Protein AF-0000000078759527 (afdb_homodimer)

Nearest PDB structures (foldseek):
  2khe-assembly1_A  TM=7.557E-01  e=1.040E-05  Thermus thermophilus HB8
  3g5o-assembly1_B  TM=8.521E-01  e=9.302E-03  Mycobacterium tuberculosis H37Rv
  8otz-assembly1_B8  TM=3.610E-01  e=2.866E+00  Bos taurus
  8elf-assembly1_A  TM=4.635E-01  e=6.814E+00  Arabidopsis thaliana
  2khe-assembly1_A  TM=7.558E-01  e=1.275E-05  Thermus thermophilus HB8

Structure (mmCIF, N/CA/C/O backbone):
data_AF-0000000078759527-model_v1
#
loop_
_entity.id
_entity.type
_entity.pdbx_description
1 polymer 'Plasmid stabilization system protein'
#
loop_
_atom_site.group_PDB
_atom_site.id
_atom_site.type_symbol
_atom_site.label_atom_id
_atom_site.label_alt_id
_atom_site.label_comp_id
_atom_site.label_asym_id
_atom_site.label_entity_id
_atom_site.label_seq_id
_atom_site.pdbx_PDB_ins_code
_atom_site.Cartn_x
_atom_site.Cartn_y
_atom_site.Cartn_z
_atom_site.occupancy
_atom_site.B_iso_or_equiv
_atom_site.auth_seq_id
_atom_site.auth_comp_id
_atom_site.auth_asym_id
_atom_site.auth_atom_id
_atom_site.pdbx_PDB_model_num
ATOM 1 N N . MET A 1 1 ? -8.492 1.687 -7.555 1 51.25 1 MET A N 1
ATOM 2 C CA . MET A 1 1 ? -7.625 0.967 -6.629 1 51.25 1 MET A CA 1
ATOM 3 C C . MET A 1 1 ? -6.453 0.326 -7.367 1 51.25 1 MET A C 1
ATOM 5 O O . MET A 1 1 ? -6.652 -0.406 -8.336 1 51.25 1 MET A O 1
ATOM 9 N N . ASN A 1 2 ? -5.312 1.128 -7.531 1 60.12 2 ASN A N 1
ATOM 10 C CA . ASN A 1 2 ? -4.188 0.626 -8.312 1 60.12 2 ASN A CA 1
ATOM 11 C C . ASN A 1 2 ? -3.469 -0.511 -7.598 1 60.12 2 ASN A C 1
ATOM 13 O O . ASN A 1 2 ? -3.289 -0.467 -6.379 1 60.12 2 ASN A O 1
ATOM 17 N N . TYR A 1 3 ? -3.523 -1.703 -8.164 1 71.75 3 TYR A N 1
ATOM 18 C CA . TYR A 1 3 ? -2.822 -2.865 -7.629 1 71.75 3 TYR A CA 1
ATOM 19 C C . TYR A 1 3 ? -1.439 -3.004 -8.25 1 71.75 3 TYR A C 1
ATOM 21 O O . TYR A 1 3 ? -1.267 -2.764 -9.453 1 71.75 3 TYR A O 1
ATOM 29 N N . LYS A 1 4 ? -0.529 -3.09 -7.344 1 81.75 4 LYS A N 1
ATOM 30 C CA . LYS A 1 4 ? 0.856 -3.289 -7.758 1 81.75 4 LYS A CA 1
ATOM 31 C C . LYS A 1 4 ? 1.274 -4.746 -7.602 1 81.75 4 LYS A C 1
ATOM 33 O O . LYS A 1 4 ? 1.093 -5.34 -6.535 1 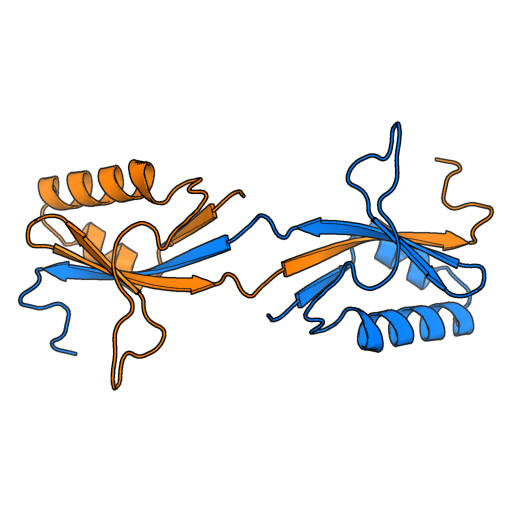81.75 4 LYS A O 1
ATOM 38 N N . VAL A 1 5 ? 1.798 -5.352 -8.68 1 91.12 5 VAL A N 1
ATOM 39 C CA . VAL A 1 5 ? 2.279 -6.727 -8.641 1 91.12 5 VAL A CA 1
ATOM 40 C C . VAL A 1 5 ? 3.797 -6.738 -8.469 1 91.12 5 VAL A C 1
ATOM 42 O O . VAL A 1 5 ? 4.516 -6.078 -9.219 1 91.12 5 VAL A O 1
ATOM 45 N N . ILE A 1 6 ? 4.234 -7.445 -7.469 1 92.06 6 ILE A N 1
ATOM 46 C CA . ILE A 1 6 ? 5.664 -7.59 -7.211 1 92.06 6 ILE A CA 1
ATOM 47 C C . ILE A 1 6 ? 6.066 -9.055 -7.328 1 92.06 6 ILE A C 1
ATOM 49 O O . ILE A 1 6 ? 5.477 -9.922 -6.676 1 92.06 6 ILE A O 1
ATOM 53 N N . TYR A 1 7 ? 7.121 -9.32 -8.203 1 96.31 7 TYR A N 1
ATOM 54 C CA . TYR A 1 7 ? 7.684 -10.664 -8.297 1 96.31 7 TYR A CA 1
ATOM 55 C C . TYR A 1 7 ? 8.844 -10.844 -7.328 1 96.31 7 TYR A C 1
ATOM 57 O O . TYR A 1 7 ? 9.883 -10.188 -7.465 1 96.31 7 TYR A O 1
ATOM 65 N N . MET A 1 8 ? 8.648 -11.688 -6.398 1 96.31 8 MET A N 1
ATOM 66 C CA . MET A 1 8 ? 9.734 -11.984 -5.473 1 96.31 8 MET A CA 1
ATOM 67 C C . MET A 1 8 ? 10.852 -12.758 -6.168 1 96.31 8 MET A C 1
ATOM 69 O O . MET A 1 8 ? 10.633 -13.344 -7.23 1 96.31 8 MET A O 1
ATOM 73 N N . PRO A 1 9 ? 12.047 -12.734 -5.633 1 96.56 9 PRO A N 1
ATOM 74 C CA . PRO A 1 9 ? 13.203 -13.328 -6.297 1 96.56 9 PRO A CA 1
ATOM 75 C C . PRO A 1 9 ? 12.977 -14.789 -6.684 1 96.56 9 PRO A C 1
ATOM 77 O O . PRO A 1 9 ? 13.328 -15.195 -7.793 1 96.56 9 PRO A O 1
ATOM 80 N N . GLN A 1 10 ? 12.375 -15.555 -5.895 1 96.75 10 GLN A N 1
ATOM 81 C CA . GLN A 1 10 ? 12.148 -16.969 -6.191 1 96.75 10 GLN A CA 1
ATOM 82 C C . GLN A 1 10 ? 11.203 -17.125 -7.379 1 96.75 10 GLN A C 1
ATOM 84 O O . GLN A 1 10 ? 11.445 -17.953 -8.258 1 96.75 10 GLN A O 1
ATOM 89 N N . ALA A 1 11 ? 10.18 -16.391 -7.352 1 97.5 11 ALA A N 1
ATOM 90 C CA . ALA A 1 11 ? 9.227 -16.438 -8.453 1 97.5 11 ALA A CA 1
ATOM 91 C C . ALA A 1 11 ? 9.883 -16.047 -9.773 1 97.5 11 ALA A C 1
ATOM 93 O O . ALA A 1 11 ? 9.602 -16.641 -10.82 1 97.5 11 ALA A O 1
ATOM 94 N N . GLN A 1 12 ? 10.727 -15.016 -9.672 1 97.06 12 GLN A N 1
ATOM 95 C CA . GLN A 1 12 ? 11.453 -14.594 -10.867 1 97.06 12 GLN A CA 1
ATOM 96 C C . GLN A 1 12 ? 12.328 -15.719 -11.414 1 97.06 12 GLN A C 1
ATOM 98 O O . GLN A 1 12 ? 12.352 -15.961 -12.617 1 97.06 12 GLN A O 1
ATOM 103 N N . LYS A 1 13 ? 13.016 -16.328 -10.555 1 97.19 13 LYS A N 1
ATOM 104 C CA . LYS A 1 13 ? 13.875 -17.438 -10.938 1 97.19 13 LYS A CA 1
ATOM 105 C C . LYS A 1 13 ? 13.062 -18.562 -11.57 1 97.19 13 LYS A C 1
ATOM 107 O O . LYS A 1 13 ? 13.469 -19.156 -12.578 1 97.19 13 LYS A O 1
ATOM 112 N N . GLN A 1 14 ? 11.945 -18.891 -11.023 1 97.19 14 GLN A N 1
ATOM 113 C CA . GLN A 1 14 ? 11.078 -19.953 -11.516 1 97.19 14 GLN A CA 1
ATOM 114 C C . GLN A 1 14 ? 10.562 -19.641 -12.922 1 97.19 14 GLN A C 1
ATOM 116 O O . GLN A 1 14 ? 10.539 -20.516 -13.781 1 97.19 14 GLN A O 1
ATOM 121 N N . LEU A 1 15 ? 10.25 -18.406 -13.125 1 96.62 15 LEU A N 1
ATOM 122 C CA . LEU A 1 15 ? 9.781 -17.984 -14.438 1 96.62 15 LEU A CA 1
ATOM 123 C C . LEU A 1 15 ? 10.883 -18.109 -15.484 1 96.62 15 LEU A C 1
ATOM 125 O O . LEU A 1 15 ? 10.625 -18.5 -16.625 1 96.62 15 LEU A O 1
ATOM 129 N N . LYS A 1 16 ? 12.023 -17.797 -15.078 1 96 16 LYS A N 1
ATOM 130 C CA . LYS A 1 16 ? 13.172 -17.844 -15.984 1 96 16 LYS A CA 1
ATOM 131 C C . LYS A 1 16 ? 13.508 -19.281 -16.375 1 96 16 LYS A C 1
ATOM 133 O O . LYS A 1 16 ? 13.961 -19.531 -17.5 1 96 16 LYS A O 1
ATOM 138 N N . LYS A 1 17 ? 13.234 -20.172 -15.523 1 96.38 17 LYS A N 1
ATOM 139 C CA . LYS A 1 17 ? 13.664 -21.562 -15.711 1 96.38 17 LYS A CA 1
ATOM 140 C C . LYS A 1 17 ? 12.57 -22.391 -16.406 1 96.38 17 LYS A C 1
ATOM 142 O O . LYS A 1 17 ? 12.859 -23.422 -17 1 96.38 17 LYS A O 1
ATOM 147 N N . MET A 1 18 ? 11.438 -21.938 -16.359 1 95.69 18 MET A N 1
ATOM 148 C CA . MET A 1 18 ? 10.328 -22.734 -16.859 1 95.69 18 MET A CA 1
ATOM 149 C C . MET A 1 18 ? 10.219 -22.641 -18.375 1 95.69 18 MET A C 1
ATOM 151 O O . MET A 1 18 ? 10.93 -21.844 -19 1 95.69 18 MET A O 1
ATOM 155 N N . ASP A 1 19 ? 9.336 -23.484 -18.969 1 95.44 19 ASP A N 1
ATOM 156 C CA . ASP A 1 19 ? 9.062 -23.438 -20.406 1 95.44 19 ASP A CA 1
ATOM 157 C C . ASP A 1 19 ? 8.656 -22.031 -20.844 1 95.44 19 ASP A C 1
ATOM 159 O O . ASP A 1 19 ? 7.773 -21.422 -20.25 1 95.44 19 ASP A O 1
ATOM 163 N N . ARG A 1 20 ? 9.305 -21.562 -21.875 1 96 20 ARG A N 1
ATOM 164 C CA . ARG A 1 20 ? 9.141 -20.188 -22.312 1 96 20 ARG A CA 1
ATOM 165 C C . ARG A 1 20 ? 7.688 -19.891 -22.672 1 96 20 ARG A C 1
ATOM 167 O O . ARG A 1 20 ? 7.176 -18.812 -22.375 1 96 20 ARG A O 1
ATOM 174 N N . ASN A 1 21 ? 7.094 -20.812 -23.344 1 96.56 21 ASN A N 1
ATOM 175 C CA . ASN A 1 21 ? 5.703 -20.625 -23.734 1 96.56 21 ASN A CA 1
ATOM 176 C C . ASN A 1 21 ? 4.785 -20.547 -22.516 1 96.56 21 ASN A C 1
ATOM 178 O O . ASN A 1 21 ? 3.885 -19.703 -22.469 1 96.56 21 ASN A O 1
ATOM 182 N N . GLN A 1 22 ? 5.008 -21.375 -21.578 1 96.19 22 GLN A N 1
ATOM 183 C CA . GLN A 1 22 ? 4.211 -21.359 -20.344 1 96.19 22 GLN A CA 1
ATOM 184 C C . GLN A 1 22 ? 4.441 -20.078 -19.547 1 96.19 22 GLN A C 1
ATOM 186 O O . GLN A 1 22 ? 3.496 -19.484 -19.016 1 96.19 22 GLN A O 1
ATOM 191 N N . ALA A 1 23 ? 5.699 -19.688 -19.438 1 97.5 23 ALA A N 1
ATOM 192 C CA . ALA A 1 23 ? 6.027 -18.438 -18.766 1 97.5 23 ALA A CA 1
ATOM 193 C C . ALA A 1 23 ? 5.273 -17.266 -19.375 1 97.5 23 ALA A C 1
ATOM 195 O O . ALA A 1 23 ? 4.738 -16.422 -18.656 1 97.5 23 ALA A O 1
ATOM 196 N N . LYS A 1 24 ? 5.234 -17.234 -20.688 1 97.5 24 LYS A N 1
ATOM 197 C CA . LYS A 1 24 ? 4.535 -16.172 -21.406 1 97.5 24 LYS A CA 1
ATOM 198 C C . LYS A 1 24 ? 3.049 -16.156 -21.062 1 97.5 24 LYS A C 1
ATOM 200 O O . LYS A 1 24 ? 2.463 -15.102 -20.844 1 97.5 24 LYS A O 1
ATOM 205 N N . ILE A 1 25 ? 2.508 -17.25 -21.047 1 97.19 25 ILE A N 1
ATOM 206 C CA . ILE A 1 25 ? 1.089 -17.391 -20.73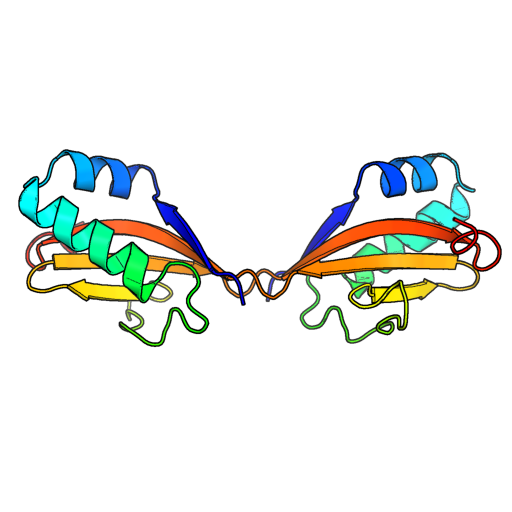4 1 97.19 25 ILE A CA 1
ATOM 207 C C . ILE A 1 25 ? 0.821 -16.891 -19.328 1 97.19 25 ILE A C 1
ATOM 209 O O . ILE A 1 25 ? -0.127 -16.125 -19.094 1 97.19 25 ILE A O 1
ATOM 213 N N . ILE A 1 26 ? 1.634 -17.281 -18.422 1 97.5 26 ILE A N 1
ATOM 214 C CA . ILE A 1 26 ? 1.473 -16.938 -17.016 1 97.5 26 ILE A CA 1
ATOM 215 C C . ILE A 1 26 ? 1.63 -15.43 -16.828 1 97.5 26 ILE A C 1
ATOM 217 O O . ILE A 1 26 ? 0.808 -14.797 -16.172 1 97.5 26 ILE A O 1
ATOM 221 N N . VAL A 1 27 ? 2.662 -14.859 -17.422 1 97 27 VAL A N 1
ATOM 222 C CA . VAL A 1 27 ? 2.904 -13.422 -17.312 1 97 27 VAL A CA 1
ATOM 223 C C . VAL A 1 27 ? 1.748 -12.656 -17.938 1 97 27 VAL A C 1
ATOM 225 O O . VAL A 1 27 ? 1.297 -11.641 -17.391 1 97 27 VAL A O 1
ATOM 228 N N . ALA A 1 28 ? 1.237 -13.141 -19.047 1 97.06 28 ALA A N 1
ATOM 229 C CA . ALA A 1 28 ? 0.092 -12.516 -19.703 1 97.06 28 ALA A CA 1
ATOM 230 C C . ALA A 1 28 ? -1.145 -12.555 -18.812 1 97.06 28 ALA A C 1
ATOM 232 O O . ALA A 1 28 ? -1.89 -11.578 -18.734 1 97.06 28 ALA A O 1
ATOM 233 N N . TRP A 1 29 ? -1.345 -13.594 -18.219 1 96.62 29 TRP A N 1
ATOM 234 C CA . TRP A 1 29 ? -2.473 -13.742 -17.312 1 96.62 29 TRP A CA 1
ATOM 235 C C . TRP A 1 29 ? -2.373 -12.758 -16.141 1 96.62 29 TRP A C 1
ATOM 237 O O . TRP A 1 29 ? -3.363 -12.125 -15.773 1 96.62 29 TRP A O 1
ATOM 247 N N . ILE A 1 30 ? -1.235 -12.703 -15.516 1 95.12 30 ILE A N 1
ATOM 248 C CA . ILE A 1 30 ? -0.989 -11.805 -14.391 1 95.12 30 ILE A CA 1
ATOM 249 C C . ILE A 1 30 ? -1.29 -10.367 -14.805 1 95.12 30 ILE A C 1
ATOM 251 O O . ILE A 1 30 ? -1.993 -9.648 -14.094 1 95.12 30 ILE A O 1
ATOM 255 N N . ARG A 1 31 ? -0.771 -10 -15.938 1 93.25 31 ARG A N 1
ATOM 256 C CA . ARG A 1 31 ? -0.975 -8.648 -16.438 1 93.25 31 ARG A CA 1
ATOM 257 C C . ARG A 1 31 ? -2.457 -8.359 -16.656 1 93.25 31 ARG A C 1
ATOM 259 O O . ARG A 1 31 ? -2.949 -7.293 -16.297 1 93.25 31 ARG A O 1
ATOM 266 N N . LYS A 1 32 ? -3.125 -9.266 -17.125 1 93.12 32 LYS A N 1
ATOM 267 C CA . LYS A 1 32 ? -4.531 -9.094 -17.484 1 93.12 32 LYS A CA 1
ATOM 268 C C . LYS A 1 32 ? -5.414 -9.07 -16.234 1 93.12 32 LYS A C 1
ATOM 270 O O . LYS A 1 32 ? -6.359 -8.281 -16.156 1 93.12 32 LYS A O 1
ATOM 275 N N . ASN A 1 33 ? -5.031 -9.938 -15.289 1 92.19 33 ASN A N 1
ATOM 276 C CA .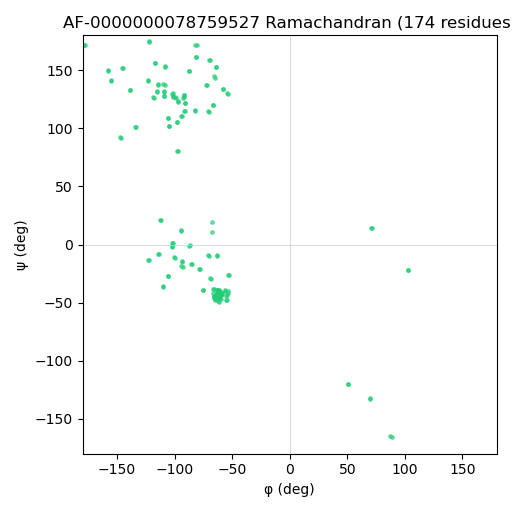 ASN A 1 33 ? -5.996 -10.18 -14.219 1 92.19 33 ASN A CA 1
ATOM 277 C C . ASN A 1 33 ? -5.578 -9.5 -12.922 1 92.19 33 ASN A C 1
ATOM 279 O O . ASN A 1 33 ? -6.414 -9.258 -12.047 1 92.19 33 ASN A O 1
ATOM 283 N N . LEU A 1 34 ? -4.285 -9.281 -12.719 1 90 34 LEU A N 1
ATOM 284 C CA . LEU A 1 34 ? -3.826 -8.781 -11.43 1 90 34 LEU A CA 1
ATOM 285 C C . LEU A 1 34 ? -3.344 -7.34 -11.531 1 90 34 LEU A C 1
ATOM 287 O O . LEU A 1 34 ? -3.496 -6.559 -10.594 1 90 34 LEU A O 1
ATOM 291 N N . GLU A 1 35 ? -2.746 -7.078 -12.633 1 85 35 GLU A N 1
ATOM 292 C CA . GLU A 1 35 ? -2.289 -5.699 -12.789 1 85 35 GLU A CA 1
ATOM 293 C C . GLU A 1 35 ? -3.467 -4.734 -12.891 1 85 35 GLU A C 1
ATOM 295 O O . GLU A 1 35 ? -4.387 -4.953 -13.68 1 85 35 GLU A O 1
ATOM 300 N N . ASN A 1 36 ? -3.568 -3.773 -11.977 1 77.94 36 ASN A N 1
ATOM 301 C CA . ASN A 1 36 ? -4.57 -2.713 -11.922 1 77.94 36 ASN A CA 1
ATOM 302 C C . ASN A 1 36 ? -5.949 -3.26 -11.562 1 77.94 36 ASN A C 1
ATOM 304 O O . ASN A 1 36 ? -6.969 -2.65 -11.898 1 77.94 36 ASN A O 1
ATOM 308 N N . THR A 1 37 ? -5.898 -4.457 -11.094 1 80.06 37 THR A N 1
ATOM 309 C CA . THR A 1 37 ? -7.172 -5.027 -10.664 1 80.06 37 THR A CA 1
ATOM 310 C C . THR A 1 37 ? -7.75 -4.246 -9.492 1 80.06 37 THR A C 1
ATOM 312 O O . THR A 1 37 ? -7.012 -3.6 -8.742 1 80.06 37 THR A O 1
ATOM 315 N N . THR A 1 38 ? -9.117 -4.281 -9.367 1 73.88 38 THR A N 1
ATOM 316 C CA . THR A 1 38 ? -9.789 -3.66 -8.234 1 73.88 38 THR A CA 1
ATOM 317 C C . THR A 1 38 ? -10.023 -4.676 -7.121 1 73.88 38 THR A C 1
ATOM 319 O O . THR A 1 38 ? -10.336 -4.305 -5.988 1 73.88 38 THR A O 1
ATOM 322 N N . ASP A 1 39 ? -9.859 -6.008 -7.531 1 82.38 39 ASP A N 1
ATOM 323 C CA . ASP A 1 39 ? -10.07 -7.09 -6.578 1 82.38 39 ASP A CA 1
ATOM 324 C C . ASP A 1 39 ? -9.141 -8.266 -6.867 1 82.38 39 ASP A C 1
ATOM 326 O O . ASP A 1 39 ? -9.484 -9.164 -7.641 1 82.38 39 ASP A O 1
ATOM 330 N N . PRO A 1 40 ? -7.98 -8.195 -6.184 1 87.56 40 PRO A N 1
ATOM 331 C CA . PRO A 1 40 ? -7.035 -9.297 -6.414 1 87.56 40 PRO A CA 1
ATOM 332 C C . PRO A 1 40 ? -7.586 -10.648 -5.973 1 87.56 40 PRO A C 1
ATOM 334 O O . PRO A 1 40 ? -7.016 -11.688 -6.309 1 87.56 40 PRO A O 1
ATOM 337 N N . ARG A 1 41 ? -8.719 -10.625 -5.273 1 90.31 41 ARG A N 1
ATOM 338 C CA . ARG A 1 41 ? -9.266 -11.867 -4.742 1 90.31 41 ARG A CA 1
ATOM 339 C C . ARG A 1 41 ? -10.422 -12.367 -5.605 1 90.31 41 ARG A C 1
ATOM 341 O O . ARG A 1 41 ? -11.047 -13.383 -5.289 1 90.31 41 ARG A O 1
ATOM 348 N N . GLN A 1 42 ? -10.633 -11.578 -6.645 1 89.69 42 GLN A N 1
ATOM 349 C CA . GLN A 1 42 ? -11.672 -11.992 -7.578 1 89.69 42 GLN A CA 1
ATOM 350 C C . GLN A 1 42 ? -11.406 -13.398 -8.117 1 89.69 42 GLN A C 1
ATOM 352 O O . GLN A 1 42 ? -12.336 -14.172 -8.336 1 89.69 42 GLN A O 1
ATOM 357 N N . HIS A 1 43 ? -10.117 -13.547 -8.352 1 92.19 43 HIS A N 1
ATOM 358 C CA . HIS A 1 43 ? -9.68 -14.867 -8.797 1 92.19 43 HIS A CA 1
ATOM 359 C C . HIS A 1 43 ? -8.898 -15.594 -7.711 1 92.19 43 HIS A C 1
ATOM 361 O O . HIS A 1 43 ? -8.406 -14.961 -6.77 1 92.19 43 HIS A O 1
ATOM 367 N N . GLY A 1 44 ? -8.93 -16.844 -7.77 1 94.81 44 GLY A N 1
ATOM 368 C CA . GLY A 1 44 ? -8.102 -17.641 -6.871 1 94.81 44 GLY A CA 1
ATOM 369 C C . GLY A 1 44 ? -8.773 -17.922 -5.539 1 94.81 44 GLY A C 1
ATOM 370 O O . GLY A 1 44 ? -10 -17.797 -5.418 1 94.81 44 GLY A O 1
ATOM 371 N N . LYS A 1 45 ? -7.961 -18.359 -4.613 1 96.25 45 LYS A N 1
ATOM 372 C CA . LYS A 1 45 ? -8.477 -18.719 -3.297 1 96.25 45 LYS A CA 1
ATOM 373 C C . LYS A 1 45 ? -7.371 -18.672 -2.242 1 96.25 45 LYS A C 1
ATOM 375 O O . LYS A 1 45 ? -6.215 -18.984 -2.529 1 96.25 45 LYS A O 1
ATOM 380 N N . GLY A 1 46 ? -7.883 -18.344 -1.042 1 95.88 46 GLY A N 1
ATOM 381 C CA . GLY A 1 46 ? -6.969 -18.406 0.087 1 95.88 46 GLY A CA 1
ATOM 382 C C . GLY A 1 46 ? -6.617 -19.828 0.49 1 95.88 46 GLY A C 1
ATOM 383 O O . GLY A 1 46 ? -7.48 -20.719 0.493 1 95.88 46 GLY A O 1
ATOM 384 N N . LEU A 1 47 ? -5.371 -19.969 0.744 1 95.38 47 LEU A N 1
ATOM 385 C CA . LEU A 1 47 ? -4.934 -21.281 1.185 1 95.38 47 LEU A CA 1
ATOM 386 C C . LEU A 1 47 ? -5.195 -21.469 2.676 1 95.38 47 LEU A C 1
ATOM 388 O O . LEU A 1 47 ? -5.535 -20.516 3.377 1 95.38 47 LEU A O 1
ATOM 392 N N . THR A 1 48 ? -5.203 -22.797 3.146 1 93.31 48 THR A N 1
ATOM 393 C CA . THR A 1 48 ? -5.523 -23.125 4.531 1 93.31 48 THR A CA 1
ATOM 394 C C . THR A 1 48 ? -4.375 -23.891 5.188 1 93.31 48 THR A C 1
ATOM 396 O O . THR A 1 48 ? -3.342 -24.125 4.559 1 93.31 48 THR A O 1
ATOM 399 N N . GLY A 1 49 ? -4.586 -24.125 6.543 1 93.19 49 GLY A N 1
ATOM 400 C CA . GLY A 1 49 ? -3.562 -24.891 7.238 1 93.19 49 GLY A CA 1
ATOM 401 C C . GLY A 1 49 ? -2.262 -24.125 7.402 1 93.19 49 GLY A C 1
ATOM 402 O O . GLY A 1 49 ? -2.264 -22.969 7.836 1 93.19 49 GLY A O 1
ATOM 403 N N . ASN A 1 50 ? -1.127 -24.797 7.078 1 91.31 50 ASN A N 1
ATOM 404 C CA . ASN A 1 50 ? 0.199 -24.219 7.266 1 91.31 50 ASN A CA 1
ATOM 405 C C . ASN A 1 50 ? 0.463 -23.094 6.27 1 91.31 50 ASN A C 1
ATOM 407 O O . ASN A 1 50 ? 1.447 -22.359 6.398 1 91.31 50 ASN A O 1
ATOM 411 N N . LYS A 1 51 ? -0.417 -22.922 5.289 1 91.94 51 LYS A N 1
ATOM 412 C CA . LYS A 1 51 ? -0.223 -21.891 4.266 1 91.94 51 LYS A CA 1
ATOM 413 C C . LYS A 1 51 ? -1.273 -20.797 4.387 1 91.94 51 LYS A C 1
ATOM 415 O O . LYS A 1 51 ? -1.493 -20.031 3.439 1 91.94 51 LYS A O 1
ATOM 420 N N . SER A 1 52 ? -1.809 -20.75 5.555 1 92.12 52 SER A N 1
ATOM 421 C CA . SER A 1 52 ? -2.811 -19.719 5.809 1 92.12 52 SER A CA 1
ATOM 422 C C . SER A 1 52 ? -2.242 -18.312 5.57 1 92.12 52 SER A C 1
ATOM 424 O O . SER A 1 52 ? -1.109 -18.031 5.957 1 92.12 52 SER A O 1
ATOM 426 N N . GLY A 1 53 ? -3.043 -17.484 4.848 1 90.44 53 GLY A N 1
ATOM 427 C CA . GLY A 1 53 ? -2.584 -16.141 4.531 1 90.44 53 GLY A CA 1
ATOM 428 C C . GLY A 1 53 ? -2.098 -16 3.102 1 90.44 53 GLY A C 1
ATOM 429 O O . GLY A 1 53 ? -1.992 -14.891 2.586 1 90.44 53 GLY A O 1
ATOM 430 N N . GLU A 1 54 ? -1.747 -17.141 2.545 1 94.56 54 GLU A N 1
ATOM 431 C CA . GLU A 1 54 ? -1.321 -17.125 1.147 1 94.56 54 GLU A CA 1
ATOM 432 C C . GLU A 1 54 ? -2.514 -17.281 0.206 1 94.56 54 GLU A C 1
ATOM 434 O O . GLU A 1 54 ? -3.557 -17.797 0.594 1 94.56 54 GLU A O 1
ATOM 439 N N . TRP A 1 55 ? -2.34 -16.688 -0.911 1 96.5 55 TRP A N 1
ATOM 440 C CA . TRP A 1 55 ? -3.371 -16.734 -1.942 1 96.5 55 TRP A CA 1
ATOM 441 C C . TRP A 1 55 ? -2.881 -17.5 -3.166 1 96.5 55 TRP A C 1
ATOM 443 O O . TRP A 1 55 ? -1.723 -17.375 -3.564 1 96.5 55 TRP A O 1
ATOM 453 N N . ARG A 1 56 ? -3.77 -18.359 -3.73 1 97.62 56 ARG A N 1
ATOM 454 C CA . ARG A 1 56 ? -3.426 -19.172 -4.887 1 97.62 56 ARG A CA 1
ATOM 455 C C . ARG A 1 56 ? -4.254 -18.781 -6.105 1 97.62 56 ARG A C 1
ATOM 457 O O . ARG A 1 56 ? -5.477 -18.625 -6.008 1 97.62 56 ARG A O 1
ATOM 464 N N . TYR A 1 57 ? -3.576 -18.609 -7.238 1 97.75 57 TYR A N 1
ATOM 465 C CA . TYR A 1 57 ? -4.219 -18.484 -8.539 1 97.75 57 TYR A CA 1
ATOM 466 C C . TYR A 1 57 ? -3.961 -19.719 -9.398 1 97.75 57 TYR A C 1
ATOM 468 O O . TYR A 1 57 ? -2.84 -20.234 -9.43 1 97.75 57 TYR A O 1
ATOM 476 N N . ARG A 1 58 ? -5.02 -20.156 -10.094 1 97.31 58 ARG A N 1
ATOM 477 C CA . ARG A 1 58 ? -4.895 -21.297 -11.008 1 97.31 58 ARG A CA 1
ATOM 478 C C . ARG A 1 58 ? -4.812 -20.828 -12.453 1 97.31 58 ARG A C 1
ATOM 480 O O . ARG A 1 58 ? -5.633 -20.016 -12.898 1 97.31 58 ARG A O 1
ATOM 487 N N . ILE A 1 59 ? -3.818 -21.328 -13.164 1 96.94 59 ILE A N 1
ATOM 488 C CA . ILE A 1 59 ? -3.654 -21.094 -14.594 1 96.94 59 ILE A CA 1
ATOM 489 C C . ILE A 1 59 ? -3.342 -22.422 -15.305 1 96.94 59 ILE A C 1
ATOM 491 O O . ILE A 1 59 ? -2.184 -22.828 -15.367 1 96.94 59 ILE A O 1
ATOM 495 N N . GLY A 1 60 ? -4.402 -23.016 -15.953 1 95.56 60 GLY A N 1
ATOM 496 C CA . GLY A 1 60 ? -4.172 -24.344 -16.484 1 95.56 60 GLY A CA 1
ATOM 497 C C . GLY A 1 60 ? -3.578 -25.312 -15.477 1 95.56 60 GLY A C 1
ATOM 498 O O . GLY A 1 60 ? -4.156 -25.531 -14.414 1 95.56 60 GLY A O 1
ATOM 499 N N . ASN A 1 61 ? -2.393 -25.828 -15.828 1 97 61 ASN A N 1
ATOM 500 C CA . ASN A 1 61 ? -1.722 -26.781 -14.945 1 97 61 ASN A CA 1
ATOM 501 C C . ASN A 1 61 ? -0.729 -26.078 -14.023 1 97 61 ASN A C 1
ATOM 503 O O . ASN A 1 61 ? 0.006 -26.734 -13.281 1 97 61 ASN A O 1
ATOM 507 N N . TYR A 1 62 ? -0.746 -24.797 -13.953 1 97.62 62 TYR A N 1
ATOM 508 C CA . TYR A 1 62 ? 0.217 -24.078 -13.133 1 97.62 62 TYR A CA 1
ATOM 509 C C . TYR A 1 62 ? -0.484 -23.312 -12.016 1 97.62 62 TYR A C 1
ATOM 511 O O . TYR A 1 62 ? -1.686 -23.047 -12.094 1 97.62 62 TYR A O 1
ATOM 519 N N . ARG A 1 63 ? 0.317 -23 -10.852 1 97.94 63 ARG A N 1
ATOM 520 C CA . ARG A 1 63 ? -0.155 -22.219 -9.711 1 97.94 63 ARG A CA 1
ATOM 521 C C . ARG A 1 63 ? 0.74 -21 -9.469 1 97.94 63 ARG A C 1
ATOM 523 O O . ARG A 1 63 ? 1.964 -21.094 -9.594 1 97.94 63 ARG A O 1
ATOM 530 N N . ILE A 1 64 ? 0.125 -20.016 -9.141 1 98.06 64 ILE A N 1
ATOM 531 C CA . ILE A 1 64 ? 0.792 -18.828 -8.594 1 98.06 64 ILE A CA 1
ATOM 532 C C . ILE A 1 64 ? 0.462 -18.703 -7.105 1 98.06 64 ILE A C 1
ATOM 534 O O . ILE A 1 64 ? -0.709 -18.719 -6.719 1 98.06 64 ILE A O 1
ATOM 538 N N . LEU A 1 65 ? 1.446 -18.578 -6.285 1 97.56 65 LEU A N 1
ATOM 539 C CA . LEU A 1 65 ? 1.269 -18.297 -4.863 1 97.56 65 LEU A CA 1
ATOM 540 C C . LEU A 1 65 ? 1.712 -16.875 -4.527 1 97.56 65 LEU A C 1
ATOM 542 O O . LEU A 1 65 ? 2.795 -16.453 -4.93 1 97.56 65 LEU A O 1
ATOM 546 N N . ALA A 1 66 ? 0.788 -16.203 -3.777 1 97 66 ALA A N 1
ATOM 547 C CA . ALA A 1 66 ? 1.042 -14.781 -3.543 1 97 66 ALA A CA 1
ATOM 548 C C . ALA A 1 66 ? 0.562 -14.359 -2.158 1 97 66 ALA A C 1
ATOM 550 O O . ALA A 1 66 ? -0.283 -15.023 -1.558 1 97 66 ALA A O 1
ATOM 551 N N . ASN A 1 67 ? 1.212 -13.352 -1.64 1 93.56 67 ASN A N 1
ATOM 552 C CA . ASN A 1 67 ? 0.685 -12.594 -0.512 1 93.56 67 ASN A CA 1
ATOM 553 C C . ASN A 1 67 ? -0.027 -11.328 -0.974 1 93.56 67 ASN A C 1
ATOM 555 O O . ASN A 1 67 ? 0.521 -10.555 -1.765 1 93.56 67 ASN A O 1
ATOM 559 N N . ILE A 1 68 ? -1.3 -11.18 -0.589 1 89.44 68 ILE A N 1
ATOM 560 C CA . ILE A 1 68 ? -2.027 -9.945 -0.884 1 89.44 68 ILE A CA 1
ATOM 561 C C . ILE A 1 68 ? -1.935 -8.992 0.305 1 89.44 68 ILE A C 1
ATOM 563 O O . ILE A 1 68 ? -2.451 -9.289 1.386 1 89.44 68 ILE A O 1
ATOM 567 N N . CYS A 1 69 ? -1.229 -7.961 0.089 1 81.62 69 CYS A N 1
ATOM 568 C CA . CYS A 1 69 ? -0.993 -6.984 1.146 1 81.62 69 CYS A CA 1
ATOM 569 C C . CYS A 1 69 ? -1.953 -5.809 1.022 1 81.62 69 CYS A C 1
ATOM 571 O O . CYS A 1 69 ? -1.622 -4.793 0.407 1 81.62 69 CYS A O 1
ATOM 573 N N . ASP A 1 70 ? -3.057 -5.938 1.439 1 72.56 70 ASP A N 1
ATOM 574 C CA . ASP A 1 70 ? -4.07 -4.895 1.325 1 72.56 70 ASP A CA 1
ATOM 575 C C . ASP A 1 70 ? -4.254 -4.16 2.652 1 72.56 70 ASP A C 1
ATOM 577 O O . ASP A 1 70 ? -5.066 -3.238 2.75 1 72.56 70 ASP A O 1
ATOM 581 N N . SER A 1 71 ? -3.555 -4.617 3.561 1 67.25 71 SER A N 1
ATOM 582 C CA . SER A 1 71 ? -3.738 -4.02 4.879 1 67.25 71 SER A CA 1
ATOM 583 C C . SER A 1 71 ? -2.854 -2.791 5.059 1 67.25 71 SER A C 1
ATOM 585 O O . SER A 1 71 ? -2.969 -2.076 6.055 1 67.25 71 SER A O 1
ATOM 587 N N . GLU A 1 72 ? -2.102 -2.588 3.904 1 66.94 72 GLU A N 1
ATOM 588 C CA . GLU A 1 72 ? -1.193 -1.48 4.188 1 66.94 72 GLU A CA 1
ATOM 589 C C . GLU A 1 72 ? -1.653 -0.2 3.496 1 66.94 72 GLU A C 1
ATOM 591 O O . GLU A 1 72 ? -1.879 -0.188 2.285 1 66.94 72 GLU A O 1
ATOM 596 N N . ILE A 1 73 ? -2.25 0.713 4.145 1 76.12 73 ILE A N 1
ATOM 597 C CA . ILE A 1 73 ? -2.602 2.051 3.68 1 76.12 73 ILE A CA 1
ATOM 598 C C . ILE A 1 73 ? -1.467 3.021 3.996 1 76.12 73 ILE A C 1
ATOM 600 O O . ILE A 1 73 ? -0.906 2.994 5.094 1 76.12 73 ILE A O 1
ATOM 604 N N . GLU A 1 74 ? -0.969 3.645 2.883 1 83.38 74 GLU A N 1
ATOM 605 C CA . GLU A 1 74 ? 0.098 4.621 3.082 1 83.38 74 GLU A CA 1
ATOM 606 C C . GLU A 1 74 ? -0.468 6.027 3.266 1 83.38 74 GLU A C 1
ATOM 608 O O . GLU A 1 74 ? -1.315 6.469 2.486 1 83.38 74 GLU A O 1
ATOM 613 N N . ILE A 1 75 ? -0.073 6.73 4.305 1 90.81 75 ILE A N 1
ATOM 614 C CA . ILE A 1 75 ? -0.394 8.133 4.551 1 90.81 75 ILE A CA 1
ATOM 615 C C . ILE A 1 75 ? 0.834 9 4.281 1 90.81 75 ILE A C 1
ATOM 617 O O . ILE A 1 75 ? 1.822 8.938 5.016 1 90.81 75 ILE A O 1
ATOM 621 N N . GLN A 1 76 ? 0.857 9.812 3.189 1 94.31 76 GLN A N 1
ATOM 622 C CA . GLN A 1 76 ? 1.971 10.68 2.816 1 94.31 76 GLN A CA 1
ATOM 623 C C . GLN A 1 76 ? 1.737 12.117 3.289 1 94.31 76 GLN A C 1
ATOM 625 O O . GLN A 1 76 ? 0.957 12.852 2.686 1 94.31 76 GLN A O 1
ATOM 630 N N . ILE A 1 77 ? 2.424 12.477 4.289 1 96.94 77 ILE A N 1
ATOM 631 C CA . ILE A 1 77 ? 2.344 13.836 4.816 1 96.94 77 ILE A CA 1
ATOM 632 C C . ILE A 1 77 ? 3.24 14.758 3.992 1 96.94 77 ILE A C 1
ATOM 634 O O . ILE A 1 77 ? 4.461 14.594 3.977 1 96.94 77 ILE A O 1
ATOM 638 N N . PHE A 1 78 ? 2.627 15.727 3.305 1 96.75 78 PHE A N 1
ATOM 639 C CA . PHE A 1 78 ? 3.469 16.5 2.4 1 96.75 78 PHE A CA 1
ATOM 640 C C . PHE A 1 78 ? 3.576 17.953 2.863 1 96.75 78 PHE A C 1
ATOM 642 O O . PHE A 1 78 ? 4.438 18.688 2.395 1 96.75 78 PHE A O 1
ATOM 649 N N . SER A 1 79 ? 2.713 18.312 3.934 1 97.25 79 SER A N 1
ATOM 650 C CA . SER A 1 79 ? 2.801 19.672 4.461 1 97.25 79 SER A CA 1
ATOM 651 C C . SER A 1 79 ? 2.322 19.734 5.906 1 97.25 79 SER A C 1
ATOM 653 O O . SER A 1 79 ? 1.371 19.047 6.281 1 97.25 79 SER A O 1
ATOM 655 N N . ILE A 1 80 ? 3.039 20.531 6.648 1 97.94 80 ILE A N 1
ATOM 656 C CA . ILE A 1 80 ? 2.703 20.812 8.039 1 97.94 80 ILE A CA 1
ATOM 657 C C . ILE A 1 80 ? 2.904 22.297 8.336 1 97.94 80 ILE A C 1
ATOM 659 O O . ILE A 1 80 ? 3.949 22.859 8.008 1 97.94 80 ILE A O 1
ATOM 663 N N . GLY A 1 81 ? 1.908 22.906 8.992 1 96.38 81 GLY A N 1
ATOM 664 C CA . GLY A 1 81 ? 2.094 24.328 9.281 1 96.38 81 GLY A CA 1
ATOM 665 C C . GLY A 1 81 ? 0.94 24.922 10.062 1 96.38 81 GLY A C 1
ATOM 666 O O . GLY A 1 81 ? -0.081 24.266 10.281 1 96.38 81 GLY A O 1
ATOM 667 N N . HIS A 1 82 ? 1.135 26.156 10.5 1 96.75 82 HIS A N 1
ATOM 668 C CA . HIS A 1 82 ? 0.104 26.922 11.203 1 96.75 82 HIS A CA 1
ATOM 669 C C . HIS A 1 82 ? -1.082 27.219 10.289 1 96.75 82 HIS A C 1
ATOM 671 O O . HIS A 1 82 ? -0.902 27.5 9.109 1 96.75 82 HIS A O 1
ATOM 677 N N . ARG A 1 83 ? -2.273 27.188 10.852 1 95 83 ARG A N 1
ATOM 678 C CA . ARG A 1 83 ? -3.531 27.344 10.125 1 95 83 ARG A CA 1
ATOM 679 C C . ARG A 1 83 ? -3.525 28.609 9.281 1 95 83 ARG A C 1
ATOM 681 O O . ARG A 1 83 ? -4.168 28.656 8.227 1 95 83 ARG A O 1
ATOM 688 N N . SER A 1 84 ? -2.734 29.578 9.695 1 94 84 SER A N 1
ATOM 689 C CA . SER A 1 84 ? -2.75 30.875 9.016 1 94 84 SER A CA 1
ATOM 690 C C . SER A 1 84 ? -1.823 30.875 7.805 1 94 84 SER A C 1
ATOM 692 O O . SER A 1 84 ? -1.961 31.703 6.91 1 94 84 SER A O 1
ATOM 694 N N . THR A 1 85 ? -0.894 29.984 7.625 1 90.56 85 THR A N 1
ATOM 695 C CA . THR A 1 85 ? 0.155 30.062 6.613 1 90.56 85 THR A CA 1
ATOM 696 C C . THR A 1 85 ? 0.125 28.844 5.699 1 90.56 85 THR A C 1
ATOM 698 O O . THR A 1 85 ? 0.674 28.875 4.598 1 90.56 85 THR A O 1
ATOM 701 N N . ILE A 1 86 ? -0.559 27.828 6.016 1 88.44 86 ILE A N 1
ATOM 702 C CA . ILE A 1 86 ? -0.375 26.547 5.355 1 88.44 86 ILE A CA 1
ATOM 703 C C . ILE A 1 86 ? -1.081 26.562 4 1 88.44 86 ILE A C 1
ATOM 705 O O . ILE A 1 86 ? -0.728 25.797 3.102 1 88.44 86 ILE A O 1
ATOM 709 N N . TYR A 1 87 ? -2.035 27.406 3.773 1 82.12 87 TYR A N 1
ATOM 710 C CA . TYR A 1 87 ? -2.771 27.375 2.516 1 82.12 87 TYR A CA 1
ATOM 711 C C . TYR A 1 87 ? -2.26 28.453 1.559 1 82.12 87 TYR A C 1
ATOM 713 O O . TYR A 1 87 ? -2.74 28.562 0.429 1 82.12 87 TYR A O 1
ATOM 721 N N . LYS A 1 88 ? -1.44 29.344 2.037 1 73.75 88 LYS A N 1
ATOM 722 C CA . LYS A 1 88 ? -0.957 30.469 1.243 1 73.75 88 LYS A CA 1
ATOM 723 C C . LYS A 1 88 ? -0.04 30 0.119 1 73.75 88 LYS A C 1
ATOM 725 O O . LYS A 1 88 ? 0.291 30.766 -0.786 1 73.75 88 LYS A O 1
ATOM 730 N N . ARG A 1 89 ? 0.011 28.75 -0.362 1 54.97 89 ARG A N 1
ATOM 731 C CA . ARG A 1 89 ? 0.794 28.578 -1.582 1 54.97 89 ARG A CA 1
ATOM 732 C C . ARG A 1 89 ? -0.098 28.641 -2.818 1 54.97 89 ARG A C 1
ATOM 734 O O . ARG A 1 89 ? -1.251 28.203 -2.777 1 54.97 89 ARG A O 1
ATOM 741 N N . MET B 1 1 ? -5 -3.766 9.711 1 51.5 1 MET B N 1
ATOM 742 C CA . MET B 1 1 ? -4.656 -2.912 8.57 1 51.5 1 MET B CA 1
ATOM 743 C C . MET B 1 1 ? -3.508 -1.974 8.93 1 51.5 1 MET B C 1
ATOM 745 O O . MET B 1 1 ? -3.561 -1.279 9.945 1 51.5 1 MET B O 1
ATOM 749 N N . ASN B 1 2 ? -2.217 -2.455 8.641 1 60.5 2 ASN B N 1
ATOM 750 C CA . ASN B 1 2 ? -1.062 -1.658 9.047 1 60.5 2 ASN B CA 1
ATOM 751 C C . ASN B 1 2 ? -0.927 -0.4 8.195 1 60.5 2 ASN B C 1
ATOM 753 O O . ASN B 1 2 ? -1.161 -0.436 6.984 1 60.5 2 ASN B O 1
ATOM 757 N N . TYR B 1 3 ? -1.081 0.762 8.805 1 71.94 3 TYR B N 1
ATOM 758 C CA . TYR B 1 3 ? -0.909 2.045 8.133 1 71.94 3 TYR B CA 1
ATOM 759 C C . TYR B 1 3 ? 0.518 2.557 8.289 1 71.94 3 TYR B C 1
ATOM 761 O O . TYR B 1 3 ? 1.119 2.414 9.359 1 71.94 3 TYR B O 1
ATOM 769 N N . LYS B 1 4 ? 1.036 2.834 7.133 1 81.81 4 LYS B N 1
ATOM 770 C CA . LYS B 1 4 ? 2.387 3.391 7.098 1 81.81 4 LYS B CA 1
ATOM 771 C C . LYS B 1 4 ? 2.354 4.898 6.875 1 81.81 4 LYS B C 1
ATOM 773 O O . LYS B 1 4 ? 1.705 5.383 5.945 1 81.81 4 LYS B O 1
ATOM 778 N N . VAL B 1 5 ? 3.037 5.668 7.75 1 91.06 5 VAL B N 1
ATOM 779 C CA . VAL B 1 5 ? 3.119 7.117 7.609 1 91.06 5 VAL B CA 1
ATOM 780 C C . VAL B 1 5 ? 4.449 7.5 6.969 1 91.06 5 VAL B C 1
ATOM 782 O O . VAL B 1 5 ? 5.512 7.07 7.426 1 91.06 5 VAL B O 1
ATOM 785 N N . ILE B 1 6 ? 4.371 8.258 5.918 1 92 6 ILE B N 1
ATOM 786 C CA . ILE B 1 6 ? 5.559 8.742 5.227 1 92 6 ILE B CA 1
ATOM 787 C C . ILE B 1 6 ? 5.594 10.273 5.273 1 92 6 ILE B C 1
ATOM 789 O O . ILE B 1 6 ? 4.629 10.93 4.879 1 92 6 ILE B O 1
ATOM 793 N N . TYR B 1 7 ? 6.77 10.82 5.766 1 96.25 7 TYR B N 1
ATOM 794 C CA . TYR B 1 7 ? 6.98 12.258 5.734 1 96.25 7 TYR B CA 1
ATOM 795 C C . TYR B 1 7 ? 7.695 12.68 4.453 1 96.25 7 TYR B C 1
ATOM 797 O O . TYR B 1 7 ? 8.852 12.312 4.23 1 96.25 7 TYR B O 1
ATOM 805 N N . MET B 1 8 ? 7.004 13.414 3.666 1 96.25 8 MET B N 1
ATOM 806 C CA . MET B 1 8 ? 7.633 13.93 2.453 1 96.25 8 MET B CA 1
ATOM 807 C C . MET B 1 8 ? 8.672 14.992 2.793 1 96.25 8 MET B C 1
ATOM 809 O O . MET B 1 8 ? 8.664 15.555 3.891 1 96.25 8 MET B O 1
ATOM 813 N N . PRO B 1 9 ? 9.594 15.25 1.91 1 96.44 9 PRO B N 1
ATOM 814 C CA . PRO B 1 9 ? 10.711 16.156 2.193 1 96.44 9 PRO B CA 1
ATOM 815 C C . PRO B 1 9 ? 10.258 17.516 2.691 1 96.44 9 PRO B C 1
ATOM 817 O O . PRO B 1 9 ? 10.828 18.062 3.646 1 96.44 9 PRO B O 1
ATOM 820 N N . GLN B 1 10 ? 9.289 18.062 2.166 1 96.62 10 GLN B N 1
ATOM 821 C CA . GLN B 1 10 ? 8.812 19.391 2.572 1 96.62 10 GLN B CA 1
ATOM 822 C C . GLN B 1 10 ? 8.281 19.359 4.004 1 96.62 10 GLN B C 1
ATOM 824 O O . GLN B 1 10 ? 8.578 20.266 4.793 1 96.62 10 GLN B O 1
ATOM 829 N N . ALA B 1 11 ? 7.527 18.375 4.27 1 97.44 11 ALA B N 1
ATOM 830 C CA . ALA B 1 11 ? 6.988 18.25 5.621 1 97.44 11 ALA B CA 1
ATOM 831 C C . ALA B 1 11 ? 8.102 18.078 6.645 1 97.44 11 ALA B C 1
ATOM 833 O O . ALA B 1 11 ? 8.031 18.625 7.746 1 97.44 11 ALA B O 1
ATOM 834 N N . GLN B 1 12 ? 9.094 17.297 6.246 1 97.06 12 GLN B N 1
ATOM 835 C CA . GLN B 1 12 ? 10.25 17.125 7.129 1 97.06 12 GLN B CA 1
ATOM 836 C C . GLN B 1 12 ? 10.93 18.453 7.414 1 97.06 12 GLN B C 1
ATOM 838 O O . GLN B 1 12 ? 11.281 18.75 8.562 1 97.06 12 GLN B O 1
ATOM 843 N N . LYS B 1 13 ? 11.133 19.172 6.406 1 97.12 13 LYS B N 1
ATOM 844 C CA . LYS B 1 13 ? 11.758 20.484 6.543 1 97.12 13 LYS B CA 1
ATOM 845 C C . LYS B 1 13 ? 10.938 21.391 7.445 1 97.12 13 LYS B C 1
ATOM 847 O O . LYS B 1 13 ? 11.484 22.109 8.289 1 97.12 13 LYS B O 1
ATOM 852 N N . GLN B 1 14 ? 9.664 21.406 7.293 1 97.12 14 GLN B N 1
ATOM 853 C CA . GLN B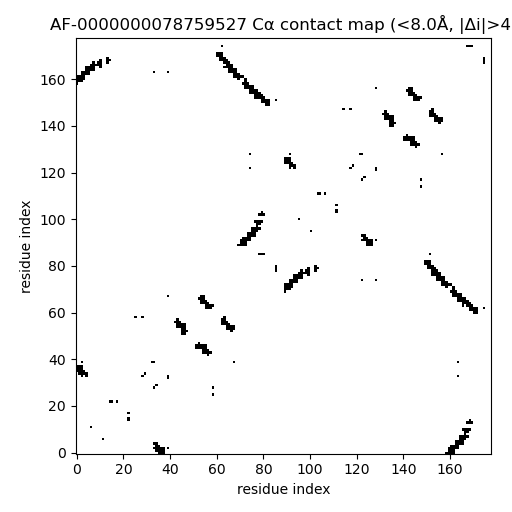 1 14 ? 8.758 22.234 8.078 1 97.12 14 GLN B CA 1
ATOM 854 C C . GLN B 1 14 ? 8.812 21.859 9.555 1 97.12 14 GLN B C 1
ATOM 856 O O . GLN B 1 14 ? 8.844 22.734 10.422 1 97.12 14 GLN B O 1
ATOM 861 N N . LEU B 1 15 ? 8.906 20.609 9.805 1 96.5 15 LEU B N 1
ATOM 862 C CA . LEU B 1 15 ? 9 20.125 11.18 1 96.5 15 LEU B CA 1
ATOM 863 C C . LEU B 1 15 ? 10.305 20.578 11.82 1 96.5 15 LEU B C 1
ATOM 865 O O . LEU B 1 15 ? 10.328 20.938 13 1 96.5 15 LEU B O 1
ATOM 869 N N . LYS B 1 16 ? 11.297 20.562 11.055 1 95.88 16 LYS B N 1
ATOM 870 C CA . LYS B 1 16 ? 12.617 20.922 11.555 1 95.88 16 LYS B CA 1
ATOM 871 C C . LYS B 1 16 ? 12.688 22.406 11.883 1 95.88 16 LYS B C 1
ATOM 873 O O . LYS B 1 16 ? 13.398 22.828 12.805 1 95.88 16 LYS B O 1
ATOM 878 N N . LYS B 1 17 ? 11.93 23.172 11.203 1 96.31 17 LYS B N 1
ATOM 879 C CA . LYS B 1 17 ? 12.039 24.625 11.297 1 96.31 17 LYS B CA 1
ATOM 880 C C . LYS B 1 17 ? 11.055 25.188 12.328 1 96.31 17 LYS B C 1
ATOM 882 O O . LYS B 1 17 ? 11.242 26.281 12.836 1 96.31 17 LYS B O 1
ATOM 887 N N . MET B 1 18 ? 10.125 24.453 12.641 1 95.62 18 MET B N 1
ATOM 888 C CA . MET B 1 18 ? 9.062 24.984 13.5 1 95.62 18 MET B CA 1
ATOM 889 C C . MET B 1 18 ? 9.469 24.922 14.969 1 95.62 18 MET B C 1
ATOM 891 O O . MET B 1 18 ? 10.516 24.359 15.305 1 95.62 18 MET B O 1
ATOM 895 N N . ASP B 1 19 ? 8.648 25.531 15.852 1 95.38 19 ASP B N 1
ATOM 896 C CA . ASP B 1 19 ? 8.859 25.5 17.297 1 95.38 19 ASP B CA 1
ATOM 897 C C . ASP B 1 19 ? 8.984 24.047 17.781 1 95.38 19 ASP B C 1
ATOM 899 O O . ASP B 1 19 ? 8.141 23.203 17.469 1 95.38 19 ASP B O 1
ATOM 903 N N . ARG B 1 20 ? 10.008 23.812 18.531 1 96 20 ARG B N 1
ATOM 904 C CA . ARG B 1 20 ? 10.344 22.453 18.953 1 96 20 ARG B CA 1
ATOM 905 C C . ARG B 1 20 ? 9.203 21.812 19.734 1 96 20 ARG B C 1
ATOM 907 O O . ARG B 1 20 ? 8.914 20.625 19.578 1 96 20 ARG B O 1
ATOM 914 N N . ASN B 1 21 ? 8.633 22.609 20.578 1 96.56 21 ASN B N 1
ATOM 915 C CA . ASN B 1 21 ? 7.531 22.078 21.391 1 96.56 21 ASN B CA 1
ATOM 916 C C . ASN B 1 21 ? 6.328 21.734 20.516 1 96.56 21 ASN B C 1
ATOM 918 O O . ASN B 1 21 ? 5.699 20.688 20.719 1 96.56 21 ASN B O 1
ATOM 922 N N . GLN B 1 22 ? 6.023 22.531 19.594 1 96.12 22 GLN B N 1
ATOM 923 C CA . GLN B 1 22 ? 4.914 22.266 18.672 1 96.12 22 GLN B CA 1
ATOM 924 C C . GLN B 1 22 ? 5.199 21.047 17.797 1 96.12 22 GLN B C 1
ATOM 926 O O . GLN B 1 22 ? 4.312 20.219 17.578 1 96.12 22 GLN B O 1
ATOM 931 N N . ALA B 1 23 ? 6.414 20.984 17.281 1 97.5 23 ALA B N 1
ATOM 932 C CA . ALA B 1 23 ? 6.816 19.828 16.484 1 97.5 23 ALA B CA 1
ATOM 933 C C . ALA B 1 23 ? 6.609 18.531 17.266 1 97.5 23 ALA B C 1
ATOM 935 O O . ALA B 1 23 ? 6.105 17.547 16.719 1 97.5 23 ALA B O 1
ATOM 936 N N . LYS B 1 24 ? 7 18.562 18.516 1 97.5 24 LYS B N 1
ATOM 937 C CA . LYS B 1 24 ? 6.855 17.375 19.375 1 97.5 24 LYS B CA 1
ATOM 938 C C . LYS B 1 24 ? 5.387 16.984 19.516 1 97.5 24 LYS B C 1
ATOM 940 O O . LYS B 1 24 ? 5.055 15.797 19.453 1 97.5 24 LYS B O 1
ATOM 945 N N . ILE B 1 25 ? 4.617 17.891 19.719 1 97.12 25 ILE B N 1
ATOM 946 C CA . ILE B 1 25 ? 3.186 17.656 19.891 1 97.12 25 ILE B CA 1
ATOM 947 C C . ILE B 1 25 ? 2.619 17.047 18.609 1 97.12 25 ILE B C 1
ATOM 949 O O . ILE B 1 25 ? 1.869 16.062 18.656 1 97.12 25 ILE B O 1
ATOM 953 N N . ILE B 1 26 ? 2.969 17.594 17.516 1 97.44 26 ILE B N 1
ATOM 954 C CA . ILE B 1 26 ? 2.461 17.172 16.219 1 97.44 26 ILE B CA 1
ATOM 955 C C . ILE B 1 26 ? 2.926 15.742 15.938 1 97.44 26 ILE B C 1
ATOM 957 O O . ILE B 1 26 ? 2.125 14.883 15.547 1 97.44 26 ILE B O 1
ATOM 961 N N . VAL B 1 27 ? 4.203 15.461 16.141 1 96.94 27 VAL B N 1
ATOM 962 C CA . VAL B 1 27 ? 4.746 14.133 15.898 1 96.94 27 VAL B CA 1
ATOM 963 C C . VAL B 1 27 ? 4.086 13.125 16.844 1 96.94 27 VAL B C 1
ATOM 965 O O . VAL B 1 27 ? 3.758 12.008 16.422 1 96.94 27 VAL B O 1
ATOM 968 N N . ALA B 1 28 ? 3.854 13.508 18.078 1 97.06 28 ALA B N 1
ATOM 969 C CA . ALA B 1 28 ? 3.172 12.648 19.031 1 97.06 28 ALA B CA 1
ATOM 970 C C . ALA B 1 28 ? 1.747 12.344 18.578 1 97.06 28 ALA B C 1
ATOM 972 O O . ALA B 1 28 ? 1.285 11.203 18.703 1 97.06 28 ALA B O 1
ATOM 973 N N . TRP B 1 29 ? 1.121 13.266 18.125 1 96.5 29 TRP B N 1
ATOM 974 C CA . TRP B 1 29 ? -0.239 13.086 17.625 1 96.5 29 TRP B CA 1
ATOM 975 C C . TRP B 1 29 ? -0.268 12.109 16.453 1 96.5 29 TRP B C 1
ATOM 977 O O . TRP B 1 29 ? -1.131 11.234 16.391 1 96.5 29 TRP B O 1
ATOM 987 N N . ILE B 1 30 ? 0.584 12.32 15.484 1 95.06 30 ILE B N 1
ATOM 988 C CA . ILE B 1 30 ? 0.679 11.469 14.312 1 95.06 30 ILE B CA 1
ATOM 989 C C . ILE B 1 30 ? 0.897 10.023 14.734 1 95.06 30 ILE B C 1
ATOM 991 O O . ILE B 1 30 ? 0.211 9.117 14.258 1 95.06 30 ILE B O 1
ATOM 995 N N . ARG B 1 31 ? 1.814 9.844 15.625 1 93.19 31 ARG B N 1
ATOM 996 C CA . ARG B 1 31 ? 2.127 8.5 16.109 1 93.19 31 ARG B CA 1
ATOM 997 C C . ARG B 1 31 ? 0.913 7.867 16.781 1 93.19 31 ARG B C 1
ATOM 999 O O . ARG B 1 31 ? 0.617 6.691 16.547 1 93.19 31 ARG B O 1
ATOM 1006 N N . LYS B 1 32 ? 0.218 8.586 17.469 1 93.06 32 LYS B N 1
ATOM 1007 C CA . LYS B 1 32 ? -0.913 8.086 18.25 1 93.06 32 LYS B CA 1
ATOM 1008 C C . LYS B 1 32 ? -2.107 7.785 17.344 1 93.06 32 LYS B C 1
ATOM 1010 O O . LYS B 1 32 ? -2.797 6.785 17.531 1 93.06 32 LYS B O 1
ATOM 1015 N N . ASN B 1 33 ? -2.268 8.68 16.375 1 92.25 33 ASN B N 1
ATOM 1016 C CA . ASN B 1 33 ? -3.549 8.633 15.672 1 92.25 33 ASN B CA 1
ATOM 1017 C C . ASN B 1 33 ? -3.408 8.023 14.281 1 92.25 33 ASN B C 1
ATOM 1019 O O . ASN B 1 33 ? -4.387 7.539 13.711 1 92.25 33 ASN B O 1
ATOM 1023 N N . LEU B 1 34 ? -2.229 8.117 13.664 1 89.88 34 LEU B N 1
ATOM 1024 C CA . LEU B 1 34 ? -2.096 7.699 12.273 1 89.88 34 LEU B CA 1
ATOM 1025 C C . LEU B 1 34 ? -1.261 6.43 12.172 1 89.88 34 LEU B C 1
ATOM 1027 O O . LEU B 1 34 ? -1.507 5.594 11.297 1 89.88 34 LEU B O 1
ATOM 1031 N N . GLU B 1 35 ? -0.298 6.367 13 1 84.94 35 GLU B N 1
ATOM 1032 C CA . GLU B 1 35 ? 0.515 5.156 12.945 1 84.94 35 GLU B CA 1
ATOM 1033 C C . GLU B 1 35 ? -0.287 3.932 13.375 1 84.94 35 GLU B C 1
ATOM 1035 O O . GLU B 1 35 ? -0.928 3.945 14.43 1 84.94 35 GLU B O 1
ATOM 1040 N N . ASN B 1 36 ? -0.434 2.951 12.5 1 77.88 36 ASN B N 1
ATOM 1041 C CA . ASN B 1 36 ? -1.1 1.671 12.727 1 77.88 36 ASN B CA 1
ATOM 1042 C C . ASN B 1 36 ? -2.611 1.84 12.844 1 77.88 36 ASN B C 1
ATOM 1044 O O . ASN B 1 36 ? -3.285 1.006 13.453 1 77.88 36 ASN B O 1
ATOM 1048 N N . THR B 1 37 ? -3.023 2.988 12.438 1 79.81 37 THR B N 1
ATOM 1049 C CA . THR B 1 37 ? -4.465 3.205 12.461 1 79.81 37 THR B CA 1
ATOM 1050 C C . THR B 1 37 ? -5.172 2.254 11.5 1 79.81 37 THR B C 1
ATOM 1052 O O . THR B 1 37 ? -4.57 1.775 10.539 1 79.81 37 THR B O 1
ATOM 1055 N N . THR B 1 38 ? -6.465 1.947 11.828 1 73.81 38 THR B N 1
ATOM 1056 C CA . THR B 1 38 ? -7.289 1.126 10.945 1 73.81 38 THR B CA 1
ATOM 1057 C C . THR B 1 38 ? -8.109 1.999 10 1 73.81 38 THR B C 1
ATOM 1059 O O . THR B 1 38 ? -8.648 1.51 9.008 1 73.81 38 THR B O 1
ATOM 1062 N N . ASP B 1 39 ? -8.148 3.357 10.383 1 82.38 39 ASP B N 1
ATOM 1063 C CA . ASP B 1 39 ? -8.914 4.309 9.578 1 82.38 39 ASP B CA 1
ATOM 1064 C C . ASP B 1 39 ? -8.266 5.691 9.602 1 82.38 39 ASP B C 1
ATOM 1066 O O . ASP B 1 39 ? -8.562 6.508 10.477 1 82.38 39 ASP B O 1
ATOM 1070 N N . PRO B 1 40 ? -7.414 5.871 8.586 1 87.38 40 PRO B N 1
ATOM 1071 C CA . PRO B 1 40 ? -6.75 7.18 8.555 1 87.38 40 PRO B CA 1
ATOM 1072 C C . PRO B 1 40 ? -7.73 8.328 8.359 1 87.38 40 PRO B C 1
ATOM 1074 O O . PRO B 1 40 ? -7.367 9.492 8.539 1 87.38 40 PRO B O 1
ATOM 1077 N N . ARG B 1 41 ? -8.969 8 8.07 1 90.31 41 ARG B N 1
ATOM 1078 C CA . ARG B 1 41 ? -9.953 9.039 7.789 1 90.31 41 ARG B CA 1
ATOM 1079 C C . ARG B 1 41 ? -10.867 9.273 8.992 1 90.31 41 ARG B C 1
ATOM 1081 O O . ARG B 1 41 ? -11.797 10.078 8.93 1 90.31 41 ARG B O 1
ATOM 1088 N N . GLN B 1 42 ? -10.547 8.508 10.008 1 89.62 42 GLN B N 1
ATOM 1089 C CA . GLN B 1 42 ? -11.312 8.688 11.234 1 89.62 42 GLN B CA 1
ATOM 1090 C C . GLN B 1 42 ? -11.242 10.133 11.719 1 89.62 42 GLN B C 1
ATOM 1092 O O . GLN B 1 42 ? -12.227 10.664 12.25 1 89.62 42 GLN B O 1
ATOM 1097 N N . HIS B 1 43 ? -10.016 10.609 11.539 1 92.25 43 HIS B N 1
ATOM 1098 C CA . HIS B 1 43 ? -9.805 12.016 11.883 1 92.25 43 HIS B CA 1
ATOM 1099 C C . HIS B 1 43 ? -9.609 12.867 10.633 1 92.25 43 HIS B C 1
ATOM 1101 O O . HIS B 1 43 ? -9.266 12.344 9.57 1 92.25 43 HIS B O 1
ATOM 1107 N N . GLY B 1 44 ? -9.961 14.078 10.758 1 94.81 44 GLY B N 1
ATOM 1108 C CA . GLY B 1 44 ? -9.68 15.008 9.672 1 94.81 44 GLY B CA 1
ATOM 1109 C C . GLY B 1 44 ? -10.789 15.062 8.641 1 94.81 44 GLY B C 1
ATOM 1110 O O . GLY B 1 44 ? -11.922 14.641 8.906 1 94.81 44 GLY B O 1
ATOM 1111 N N . LYS B 1 45 ? -10.445 15.648 7.512 1 96.25 45 LYS B N 1
ATOM 1112 C CA . LYS B 1 45 ? -11.422 15.82 6.441 1 96.25 45 LYS B CA 1
ATOM 1113 C C . LYS B 1 45 ? -10.734 15.992 5.094 1 96.25 45 LYS B C 1
ATOM 1115 O O . LYS B 1 45 ? -9.664 16.594 5.008 1 96.25 45 LYS B O 1
ATOM 1120 N N . GLY B 1 46 ? -11.516 15.508 4.105 1 95.88 46 GLY B N 1
ATOM 1121 C CA . GLY B 1 46 ? -11.055 15.75 2.748 1 95.88 46 GLY B CA 1
ATOM 1122 C C . GLY B 1 46 ? -11.211 17.188 2.311 1 95.88 46 GLY B C 1
ATOM 1123 O O . GLY B 1 46 ? -12.219 17.828 2.617 1 95.88 46 GLY B O 1
ATOM 1124 N N . LEU B 1 47 ? -10.172 17.609 1.677 1 95.38 47 LEU B N 1
ATOM 1125 C CA . LEU B 1 47 ? -10.242 18.984 1.167 1 95.38 47 LEU B CA 1
ATOM 1126 C C . LEU B 1 47 ? -11.008 19.031 -0.149 1 95.38 47 LEU B C 1
ATOM 1128 O O . LEU B 1 47 ? -11.305 17.984 -0.741 1 95.38 47 LEU B O 1
ATOM 1132 N N . THR B 1 48 ? -11.492 20.281 -0.544 1 93.31 48 THR B N 1
ATOM 1133 C CA . THR B 1 48 ? -12.305 20.469 -1.74 1 93.31 48 THR B CA 1
ATOM 1134 C C . THR B 1 48 ? -11.656 21.453 -2.699 1 93.31 48 THR B C 1
ATOM 1136 O O . THR B 1 48 ? -10.57 21.969 -2.426 1 93.31 48 THR B O 1
ATOM 1139 N N . GLY B 1 49 ? -12.344 21.562 -3.92 1 93.19 49 GLY B N 1
ATOM 1140 C CA . GLY B 1 49 ? -11.82 22.516 -4.883 1 93.19 49 GLY B CA 1
ATOM 1141 C C . GLY B 1 49 ? -10.492 22.094 -5.48 1 93.19 49 GLY B C 1
ATOM 1142 O O . GLY B 1 49 ? -10.344 20.969 -5.934 1 93.19 49 GLY B O 1
ATOM 1143 N N . ASN B 1 50 ? -9.523 23.047 -5.504 1 91.25 50 ASN B N 1
ATOM 1144 C CA . ASN B 1 50 ? -8.227 22.812 -6.121 1 91.25 50 ASN B CA 1
ATOM 1145 C C . ASN B 1 50 ? -7.387 21.828 -5.312 1 91.25 50 ASN B C 1
ATOM 1147 O O . ASN B 1 50 ? -6.348 21.359 -5.777 1 91.25 50 ASN B O 1
ATOM 1151 N N . LYS B 1 51 ? -7.855 21.5 -4.098 1 91.94 51 LYS B N 1
ATOM 1152 C CA . LYS B 1 51 ? -7.098 20.609 -3.23 1 91.94 51 LYS B CA 1
ATOM 1153 C C . LYS B 1 51 ? -7.82 19.266 -3.049 1 91.94 51 LYS B C 1
ATOM 1155 O O . LYS B 1 51 ? -7.527 18.516 -2.115 1 91.94 51 LYS B O 1
ATOM 1160 N N . SER B 1 52 ? -8.656 19.047 -3.992 1 92.06 52 SER B N 1
ATOM 1161 C CA . SER B 1 52 ? -9.398 17.781 -3.957 1 92.06 52 SER B CA 1
ATOM 1162 C C . SER B 1 52 ? -8.453 16.594 -3.967 1 92.06 52 SER B C 1
ATOM 1164 O O . SER B 1 52 ? -7.469 16.578 -4.711 1 92.06 52 SER B O 1
ATOM 1166 N N . GLY B 1 53 ? -8.742 15.625 -3.061 1 90.5 53 GLY B N 1
ATOM 1167 C CA . GLY B 1 53 ? -7.879 14.453 -2.963 1 90.5 53 GLY B CA 1
ATOM 1168 C C . GLY B 1 53 ? -6.945 14.5 -1.77 1 90.5 53 GLY B C 1
ATOM 1169 O O . GLY B 1 53 ? -6.402 13.477 -1.357 1 90.5 53 GLY B O 1
ATOM 1170 N N . GLU B 1 54 ? -6.723 15.695 -1.3 1 94.5 54 GLU B N 1
ATOM 1171 C CA . GLU B 1 54 ? -5.887 15.859 -0.113 1 94.5 54 GLU B CA 1
ATOM 1172 C C . GLU B 1 54 ? -6.711 15.742 1.164 1 94.5 54 GLU B C 1
ATOM 1174 O O . GLU B 1 54 ? -7.926 15.969 1.149 1 94.5 54 GLU B O 1
ATOM 1179 N N . TRP B 1 55 ? -6.047 15.266 2.139 1 96.44 55 TRP B N 1
ATOM 1180 C CA . TRP B 1 55 ? -6.676 15.102 3.447 1 96.44 55 TRP B CA 1
ATOM 1181 C C . TRP B 1 55 ? -6.031 16.016 4.48 1 96.44 55 TRP B C 1
ATOM 1183 O O . TRP B 1 55 ? -4.812 16.203 4.48 1 96.44 55 TRP B O 1
ATOM 1193 N N . ARG B 1 56 ? -6.891 16.641 5.336 1 97.56 56 ARG B N 1
ATOM 1194 C CA . ARG B 1 56 ? -6.414 17.578 6.355 1 97.56 56 ARG B CA 1
ATOM 1195 C C . ARG B 1 56 ? -6.691 17.047 7.758 1 97.56 56 ARG B C 1
ATOM 1197 O O . ARG B 1 56 ? -7.797 16.594 8.047 1 97.56 56 ARG B O 1
ATOM 1204 N N . TYR B 1 57 ? -5.648 17.078 8.609 1 97.69 57 TYR B N 1
ATOM 1205 C CA . TYR B 1 57 ? -5.793 16.859 10.047 1 97.69 57 TYR B CA 1
ATOM 1206 C C . TYR B 1 57 ? -5.598 18.141 10.828 1 97.69 57 TYR B C 1
ATOM 1208 O O . TYR B 1 57 ? -4.691 18.922 10.523 1 97.69 57 TYR B O 1
ATOM 1216 N N . ARG B 1 58 ? -6.473 18.344 11.844 1 97.25 58 ARG B N 1
ATOM 1217 C CA . ARG B 1 58 ? -6.359 19.516 12.711 1 97.25 58 ARG B CA 1
ATOM 1218 C C . ARG B 1 58 ? -5.711 19.141 14.039 1 97.25 58 ARG B C 1
ATOM 1220 O O . ARG B 1 58 ? -6.121 18.188 14.695 1 97.25 58 ARG B O 1
ATOM 1227 N N . ILE B 1 59 ? -4.691 19.922 14.422 1 96.88 59 ILE B N 1
ATOM 1228 C CA . ILE B 1 59 ? -4.031 19.781 15.719 1 96.88 59 ILE B CA 1
ATOM 1229 C C . ILE B 1 59 ? -3.852 21.172 16.344 1 96.88 59 ILE B C 1
ATOM 1231 O O . ILE B 1 59 ? -2.875 21.859 16.062 1 96.88 59 ILE B O 1
ATOM 1235 N N . GLY B 1 60 ? -4.773 21.5 17.328 1 95.5 60 GLY B N 1
ATOM 1236 C CA . GLY B 1 60 ? -4.727 22.859 17.812 1 95.5 60 GLY B CA 1
ATOM 1237 C C . GLY B 1 60 ? -4.75 23.906 16.703 1 95.5 60 GLY B C 1
ATOM 1238 O O . GLY B 1 60 ? -5.676 23.922 15.898 1 95.5 60 GLY B O 1
ATOM 1239 N N . ASN B 1 61 ? -3.672 24.719 16.672 1 96.88 61 ASN B N 1
ATOM 1240 C CA . ASN B 1 61 ? -3.58 25.766 15.664 1 96.88 61 ASN B CA 1
ATOM 1241 C C . ASN B 1 61 ? -2.791 25.312 14.445 1 96.88 61 ASN B C 1
ATOM 1243 O O . ASN B 1 61 ? -2.518 26.094 13.539 1 96.88 61 ASN B O 1
ATOM 1247 N N . TYR B 1 62 ? -2.516 24.062 14.32 1 97.56 62 TYR B N 1
ATOM 1248 C CA . TYR B 1 62 ? -1.713 23.562 13.211 1 97.56 62 TYR B CA 1
ATOM 1249 C C . TYR B 1 62 ? -2.518 22.609 12.344 1 97.56 62 TYR B C 1
ATOM 1251 O O . TYR B 1 62 ? -3.52 22.047 12.789 1 97.56 62 TYR B O 1
ATOM 1259 N N . ARG B 1 63 ? -2.072 22.453 10.969 1 97.94 63 ARG B N 1
ATOM 1260 C CA . ARG B 1 63 ? -2.67 21.547 10.008 1 97.94 63 ARG B CA 1
ATOM 1261 C C . ARG B 1 63 ? -1.623 20.578 9.445 1 97.94 63 ARG B C 1
ATOM 1263 O O . ARG B 1 63 ? -0.487 20.984 9.18 1 97.94 63 ARG B O 1
ATOM 1270 N N . ILE B 1 64 ? -2.033 19.438 9.289 1 98 64 ILE B N 1
ATOM 1271 C CA . ILE B 1 64 ? -1.298 18.453 8.516 1 98 64 ILE B CA 1
ATOM 1272 C C . ILE B 1 64 ? -2.035 18.172 7.207 1 98 64 ILE B C 1
ATOM 1274 O O . ILE B 1 64 ? -3.232 17.875 7.215 1 98 64 ILE B O 1
ATOM 1278 N N . LEU B 1 65 ? -1.367 18.266 6.113 1 97.5 65 LEU B N 1
ATOM 1279 C CA . LEU B 1 65 ? -1.911 17.891 4.812 1 97.5 65 LEU B CA 1
ATOM 1280 C C . LEU B 1 65 ? -1.254 16.609 4.297 1 97.5 65 LEU B C 1
ATOM 1282 O O . LEU B 1 65 ? -0.028 16.484 4.32 1 97.5 65 LEU B O 1
ATOM 1286 N N . ALA B 1 66 ? -2.166 15.695 3.859 1 96.94 66 ALA B N 1
ATOM 1287 C CA . ALA B 1 66 ? -1.649 14.375 3.5 1 96.94 66 ALA B CA 1
ATOM 1288 C C . ALA B 1 66 ? -2.422 13.789 2.322 1 96.94 66 ALA B C 1
ATOM 1290 O O . ALA B 1 66 ? -3.553 14.195 2.049 1 96.94 66 ALA B O 1
ATOM 1291 N N . ASN B 1 67 ? -1.728 12.961 1.584 1 93.5 67 ASN B N 1
ATOM 1292 C CA . ASN B 1 67 ? -2.375 12.047 0.65 1 93.5 67 ASN B CA 1
ATOM 1293 C C . ASN B 1 67 ? -2.559 10.664 1.26 1 93.5 67 ASN B C 1
ATOM 1295 O O . ASN B 1 67 ? -1.613 10.086 1.8 1 93.5 67 ASN B O 1
ATOM 1299 N N . ILE B 1 68 ? -3.816 10.188 1.302 1 89.44 68 ILE B N 1
ATOM 1300 C CA . ILE B 1 68 ? -4.078 8.828 1.761 1 89.44 68 ILE B CA 1
ATOM 1301 C C . ILE B 1 68 ? -4.129 7.879 0.565 1 89.44 68 ILE B C 1
ATOM 1303 O O . ILE B 1 68 ? -5.02 7.988 -0.283 1 89.44 68 ILE B O 1
ATOM 1307 N N . CYS B 1 69 ? -3.15 7.078 0.501 1 81.56 69 CYS B N 1
ATOM 1308 C CA . CYS B 1 69 ? -3.025 6.148 -0.616 1 81.56 69 CYS B CA 1
ATOM 1309 C C . CYS B 1 69 ? -3.568 4.773 -0.245 1 81.56 69 CYS B C 1
ATOM 1311 O O . CYS B 1 69 ? -2.814 3.902 0.193 1 81.56 69 CYS B O 1
ATOM 1313 N N . ASP B 1 70 ? -4.746 4.602 -0.282 1 72.69 70 ASP B N 1
ATOM 1314 C C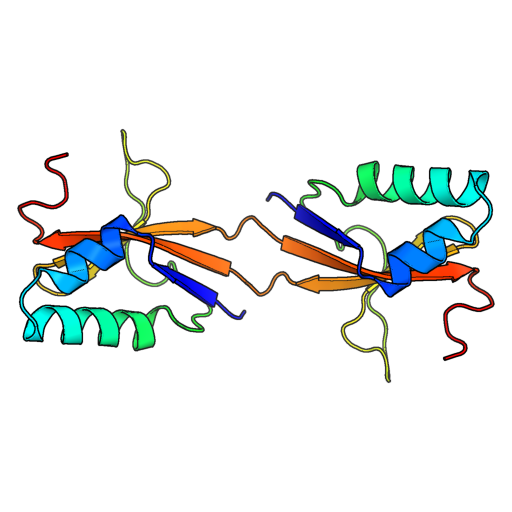A . ASP B 1 70 ? -5.371 3.34 0.101 1 72.69 70 ASP B CA 1
ATOM 1315 C C . ASP B 1 70 ? -5.77 2.527 -1.13 1 72.69 70 ASP B C 1
ATOM 1317 O O . ASP B 1 70 ? -6.32 1.431 -1.006 1 72.69 70 ASP B O 1
ATOM 1321 N N . SER B 1 71 ? -5.508 3.109 -2.197 1 67.19 71 SER B N 1
ATOM 1322 C CA . SER B 1 71 ? -5.934 2.434 -3.418 1 67.19 71 SER B CA 1
ATOM 1323 C C . SER B 1 71 ? -4.867 1.46 -3.912 1 67.19 71 SER B C 1
ATOM 1325 O O . SER B 1 71 ? -5.105 0.696 -4.852 1 67.19 71 SER B O 1
ATOM 1327 N N . GLU B 1 72 ? -3.77 1.506 -3.068 1 67 72 GLU B N 1
ATOM 1328 C CA . GLU B 1 72 ? -2.746 0.653 -3.666 1 67 72 GLU B CA 1
ATOM 1329 C C . GLU B 1 72 ? -2.627 -0.673 -2.922 1 67 72 GLU B C 1
ATOM 1331 O O . GLU B 1 72 ? -2.443 -0.692 -1.703 1 67 72 GLU B O 1
ATOM 1336 N N . ILE B 1 73 ? -3.139 -1.73 -3.383 1 76.06 73 ILE B N 1
ATOM 1337 C CA . ILE B 1 73 ? -2.98 -3.094 -2.891 1 76.06 73 ILE B CA 1
ATOM 1338 C C . ILE B 1 73 ? -1.797 -3.76 -3.588 1 76.06 73 ILE B C 1
ATOM 1340 O O . ILE B 1 73 ? -1.635 -3.635 -4.805 1 76.06 73 ILE B O 1
ATOM 1344 N N . GLU B 1 74 ? -0.83 -4.199 -2.715 1 83.44 74 GLU B N 1
ATOM 1345 C CA . GLU B 1 74 ? 0.325 -4.883 -3.285 1 83.44 74 GLU B CA 1
ATOM 1346 C C . GLU B 1 74 ? 0.098 -6.395 -3.344 1 83.44 74 GLU B C 1
ATOM 1348 O O . GLU B 1 74 ? -0.324 -7 -2.357 1 83.44 74 GLU B O 1
ATOM 1353 N N . ILE B 1 75 ? 0.309 -7.016 -4.48 1 90.94 75 ILE B N 1
ATOM 1354 C CA . ILE B 1 75 ? 0.289 -8.461 -4.676 1 90.94 75 ILE B CA 1
ATOM 1355 C C . ILE B 1 75 ? 1.716 -8.977 -4.844 1 90.94 75 ILE B C 1
ATOM 1357 O O . ILE B 1 75 ? 2.371 -8.695 -5.852 1 90.94 75 ILE B O 1
ATOM 1361 N N . GLN B 1 76 ? 2.271 -9.703 -3.85 1 94.38 76 GLN B N 1
ATOM 1362 C CA . GLN B 1 76 ? 3.627 -10.242 -3.883 1 94.38 76 GLN B CA 1
ATOM 1363 C C . GLN B 1 76 ? 3.623 -11.703 -4.316 1 94.38 76 GLN B C 1
ATOM 1365 O O . GLN B 1 76 ? 3.287 -12.594 -3.529 1 94.38 76 GLN B O 1
ATOM 1370 N N . ILE B 1 77 ? 4.031 -11.945 -5.504 1 97.06 77 ILE B N 1
ATOM 1371 C CA . ILE B 1 77 ? 4.133 -13.297 -6.035 1 97.06 77 ILE B CA 1
ATOM 1372 C C . ILE B 1 77 ? 5.441 -13.938 -5.578 1 97.06 77 ILE B C 1
ATOM 1374 O O . ILE B 1 77 ? 6.523 -13.469 -5.945 1 97.06 77 ILE B O 1
ATOM 1378 N N . PHE B 1 78 ? 5.344 -14.984 -4.766 1 96.88 78 PHE B N 1
ATOM 1379 C CA . PHE B 1 78 ? 6.594 -15.484 -4.207 1 96.88 78 PHE B CA 1
ATOM 1380 C C . PHE B 1 78 ? 6.91 -16.875 -4.742 1 96.88 78 PHE B C 1
ATOM 1382 O O . PHE B 1 78 ? 8.031 -17.359 -4.602 1 96.88 78 PHE B O 1
ATOM 1389 N N . SER B 1 79 ? 5.879 -17.484 -5.508 1 97.38 79 SER B N 1
ATOM 1390 C CA . SER B 1 79 ? 6.137 -18.797 -6.094 1 97.38 79 SER B CA 1
ATOM 1391 C C . SER B 1 79 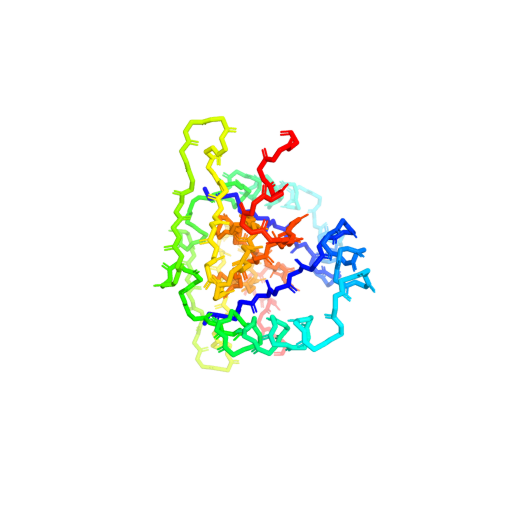? 5.258 -19.047 -7.316 1 97.38 79 SER B C 1
ATOM 1393 O O . SER B 1 79 ? 4.098 -18.625 -7.348 1 97.38 79 SER B O 1
ATOM 1395 N N . ILE B 1 80 ? 5.879 -19.672 -8.273 1 98 80 ILE B N 1
ATOM 1396 C CA . ILE B 1 80 ? 5.199 -20.078 -9.492 1 98 80 ILE B CA 1
ATOM 1397 C C . ILE B 1 80 ? 5.664 -21.484 -9.898 1 98 80 ILE B C 1
ATOM 1399 O O . ILE B 1 80 ? 6.867 -21.75 -9.945 1 98 80 ILE B O 1
ATOM 1403 N N . GLY B 1 81 ? 4.691 -22.344 -10.234 1 96.56 81 GLY B N 1
ATOM 1404 C CA . GLY B 1 81 ? 5.121 -23.672 -10.625 1 96.56 81 GLY B CA 1
ATOM 1405 C C . GLY B 1 81 ? 3.973 -24.578 -11.023 1 96.56 81 GLY B C 1
ATOM 1406 O O . GLY B 1 81 ? 2.805 -24.219 -10.883 1 96.56 81 GLY B O 1
ATOM 1407 N N . HIS B 1 82 ? 4.32 -25.75 -11.555 1 96.88 82 HIS B N 1
ATOM 1408 C CA . HIS B 1 82 ? 3.344 -26.766 -11.922 1 96.88 82 HIS B CA 1
ATOM 1409 C C . HIS B 1 82 ? 2.621 -27.312 -10.695 1 96.88 82 HIS B C 1
ATOM 1411 O O . HIS B 1 82 ? 3.23 -27.484 -9.633 1 96.88 82 HIS B O 1
ATOM 1417 N N . ARG B 1 83 ? 1.351 -27.625 -10.852 1 95.12 83 ARG B N 1
ATOM 1418 C CA . ARG B 1 83 ? 0.468 -28.062 -9.773 1 95.12 83 ARG B CA 1
ATOM 1419 C C . ARG B 1 83 ? 1.061 -29.25 -9.023 1 95.12 83 ARG B C 1
ATOM 1421 O O . ARG B 1 83 ? 0.821 -29.406 -7.828 1 95.12 83 ARG B O 1
ATOM 1428 N N . SER B 1 84 ? 1.887 -30 -9.727 1 94.25 84 SER B N 1
ATOM 1429 C CA . SER B 1 84 ? 2.412 -31.219 -9.133 1 94.25 84 SER B CA 1
ATOM 1430 C C . SER B 1 84 ? 3.645 -30.938 -8.281 1 94.25 84 SER B C 1
ATOM 1432 O O . SER B 1 84 ? 4.016 -31.75 -7.422 1 94.25 84 SER B O 1
ATOM 1434 N N . THR B 1 85 ? 4.324 -29.828 -8.367 1 91.06 85 THR B N 1
ATOM 1435 C CA . THR B 1 85 ? 5.629 -29.609 -7.754 1 91.06 85 THR B CA 1
ATOM 1436 C C . THR B 1 85 ? 5.586 -28.406 -6.828 1 91.06 85 THR B C 1
ATOM 1438 O O . THR B 1 85 ? 6.453 -28.234 -5.965 1 91.06 85 THR B O 1
ATOM 1441 N N . ILE B 1 86 ? 4.609 -27.609 -6.867 1 89 86 ILE B N 1
ATOM 1442 C CA . ILE B 1 86 ? 4.664 -26.297 -6.242 1 89 86 ILE B CA 1
ATOM 1443 C C . ILE B 1 86 ? 4.461 -26.422 -4.734 1 89 86 ILE B C 1
ATOM 1445 O O . ILE B 1 86 ? 4.879 -25.562 -3.967 1 89 86 ILE B O 1
ATOM 1449 N N . TYR B 1 87 ? 3.881 -27.469 -4.234 1 82.62 87 TYR B N 1
ATOM 1450 C CA . TYR B 1 87 ? 3.6 -27.578 -2.807 1 82.62 87 TYR B CA 1
ATOM 1451 C C . TYR B 1 87 ? 4.645 -28.438 -2.105 1 82.62 87 TYR B C 1
ATOM 1453 O O . TYR B 1 87 ? 4.586 -28.625 -0.889 1 82.62 87 TYR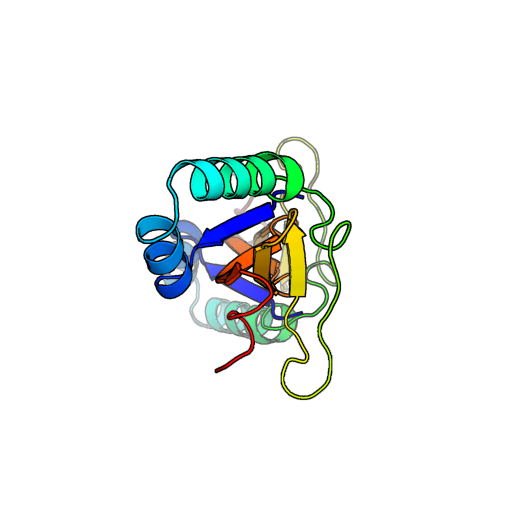 B O 1
ATOM 1461 N N . LYS B 1 88 ? 5.477 -29.125 -2.855 1 74.5 88 LYS B N 1
ATOM 1462 C CA . LYS B 1 88 ? 6.453 -30.062 -2.301 1 74.5 88 LYS B CA 1
ATOM 1463 C C . LYS B 1 88 ? 7.527 -29.328 -1.508 1 74.5 88 LYS B C 1
ATOM 1465 O O . LYS B 1 88 ? 8.289 -29.938 -0.761 1 74.5 88 LYS B O 1
ATOM 1470 N N . ARG B 1 89 ? 7.461 -28.016 -1.156 1 55.03 89 ARG B N 1
ATOM 1471 C CA . ARG B 1 89 ? 8.539 -27.578 -0.276 1 55.03 89 ARG B CA 1
ATOM 1472 C C . ARG B 1 89 ? 8.117 -27.656 1.187 1 55.03 89 ARG B C 1
ATOM 1474 O O . ARG B 1 89 ? 6.949 -27.422 1.512 1 55.03 89 ARG B O 1
#

pLDDT: mean 90.66, std 9.94, range [51.25, 98.06]

Sequence (178 aa):
MNYKVIYMPQAQKQLKKMDRNQAKIIVAWIRKNLENTTDPRQHGKGLTGNKSGEWRYRIGNYRILANICDSEIEIQIFSIGHRSTIYKRMNYKVIYMPQAQKQLKKMDRNQAKIIVAWIRKNLENTTDPRQHGKGLTGNKSGEWRYRIGNYRILANICDSEIEIQIFSIGHRSTIYKR

Solvent-accessible surface area (backbone atoms only — not comparable to full-atom values): 9606 Å² total; per-residue (Å²): 80,50,26,45,74,41,74,34,71,60,20,49,52,39,47,70,69,41,60,67,70,59,36,50,52,52,54,51,47,43,53,70,58,42,43,58,25,84,48,74,69,77,55,55,45,74,42,62,79,98,44,54,76,31,33,37,39,78,53,92,68,30,36,38,36,26,41,72,44,64,38,45,30,38,37,39,31,52,38,53,35,45,66,88,58,61,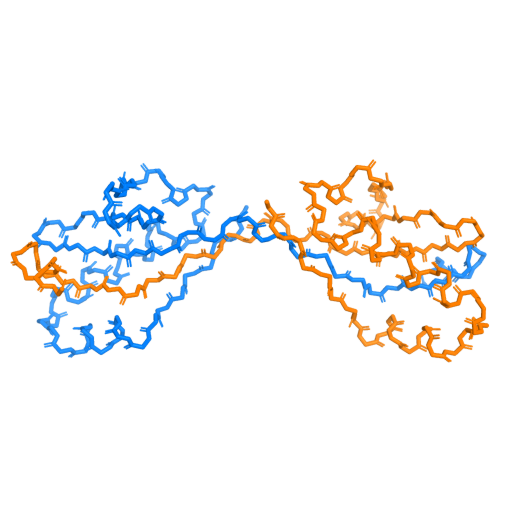70,75,114,80,52,27,44,75,41,74,33,71,59,19,47,52,39,47,71,71,43,60,66,69,58,36,50,51,52,55,52,47,43,53,69,58,43,45,57,25,82,49,76,67,75,54,53,45,75,41,62,81,97,43,53,76,31,33,37,39,80,52,90,67,29,35,38,35,26,41,72,43,65,38,45,31,39,38,39,31,53,38,53,36,45,69,87,59,60,71,76,115

Foldseek 3Di:
DFADDDQDPVNVVVLVPDDVVVSVQVVVCCCVDGGRHPDNVVAFDADDDPRGQWTWHDDPVDIDIDHDDPVDDDDDDDDDDDPVCGVVD/DFADDDDDPVNVVVLVPDDVVVSVQVVVCCCVDGGRHPDNVVAFDADDDPRGQWTWHDDPVDIDIDHDDPVDDDDDDDDDDDPVCGVVD

Radius of gyration: 21.34 Å; Cα contacts (8 Å, |Δi|>4): 308; chains: 2; bounding box: 26×62×45 Å

Organism: Enterococcus faecium (strain ATCC BAA-472 / TX0016 / DO) (NCBI:txid333849)

Secondary structure (DSSP, 8-state):
-EEEEEE-HHHHHHHHHS-HHHHHHHHHHHHHHTTT-S-TTSSSEE--GGGTTEEEEEETTEEEEEEEE-SEEEEEEEEEEETTTTT--/-EEEEEE-HHHHHHHHHS-HHHHHHHHHHHHHHTTT-S-TTSSSEE--GGGTT-EEEEETTEEEEEEEE-SEEEEEEEEEEETTTTT--

InterPro domains:
  IPR007712 Toxin-antitoxin system, RelE/ParE toxin family [PF05016] (5-87)
  IPR007712 Toxin-antitoxin system, RelE/ParE toxin family [TIGR02385] (4-87)
  IPR035093 Toxin-antitoxin system, RelE/ParE toxin domain superfamily [G3DSA:3.30.2310.20] (1-88)
  IPR035093 Toxin-antitoxin system, RelE/ParE toxin domain superfamily [SSF143011] (1-85)